Protein AF-A0A843HUG1-F1 (afdb_monomer_lite)

Secondary structure (DSSP, 8-state):
--HHHHHHHHHHHHHHHHHHHHHIIIIIHHHHHHHHHHHHHHHHHHHHHHHHHHHHHHHHHHHHHH-TT--HHHHHHHHHHTS-S-HHHHHHHHHHHHHHHHHHHHHHHT--HHHH------SSS----------------------------PPP------HHHHHHHHHHHHHHHHHHTT-

Foldseek 3Di:
DDPVVVVVVVVVVVVVVVVVVCCCVVPVVVVVVVVVVVVLVVQLVVQCVVCVVVCVLCVVVVCVVVNPPDDPSSVLSVVPVVDPDDSVVSSVVVSVVSLVVVVVVCVVVVNPSCVVCVPPPPDPDDDDDDDDDDDDDDDDDDDDDDDDDDDDDDDDDDDDDPPVRVVVVVVVVVVVVVVVVPD

Sequence (183 aa):
MDEELLNEIKSLRAELDELKDLVHKGIIEPIEKDYNDRKYKEATDIWTERYKDKLAPYVDKLKATEGDDFDLMKASYDAWNETDADSDEWVDALIKSIEESLEPLAKAFGVPTEELNATVEIENGEVTDVQADTEPEEGGEEVAEEEATEEEPAPEGEEELSEEEAFQRDLDEAYNKMKEKRY

Radius of gyration: 28.33 Å; chains: 1; bounding box: 63×45×81 Å

pLDDT: mean 72.54, std 25.14, range [25.78, 97.44]

Structure (mmCIF, N/CA/C/O backbone):
data_AF-A0A843HUG1-F1
#
_entry.id   AF-A0A843HUG1-F1
#
loop_
_atom_site.group_PDB
_atom_site.id
_atom_site.type_symbol
_atom_site.label_atom_id
_atom_site.label_alt_id
_atom_site.label_comp_id
_atom_site.label_asym_id
_atom_site.label_entity_id
_atom_site.label_seq_id
_atom_site.pdbx_PDB_ins_code
_atom_site.Cartn_x
_atom_site.Cartn_y
_atom_site.Cartn_z
_atom_site.occupancy
_atom_site.B_iso_or_equiv
_atom_site.auth_seq_id
_atom_site.auth_comp_id
_atom_site.auth_asym_id
_atom_site.auth_atom_id
_atom_site.pdbx_PDB_model_num
ATOM 1 N N . MET A 1 1 ? 28.263 16.720 -47.674 1.00 61.28 1 MET A N 1
ATOM 2 C CA . MET A 1 1 ? 27.637 15.565 -47.007 1.00 61.28 1 MET A CA 1
ATOM 3 C C . MET A 1 1 ? 26.516 15.150 -47.926 1.00 61.28 1 MET A C 1
ATOM 5 O O . MET A 1 1 ? 25.698 16.006 -48.243 1.00 61.28 1 MET A O 1
ATOM 9 N N . ASP A 1 2 ? 26.577 13.931 -48.447 1.00 88.25 2 ASP A N 1
ATOM 10 C CA . ASP A 1 2 ? 25.651 13.478 -49.482 1.00 88.25 2 ASP A CA 1
ATOM 11 C C . ASP A 1 2 ? 24.258 13.259 -48.885 1.00 88.25 2 ASP A C 1
ATOM 13 O O . ASP A 1 2 ? 24.115 12.788 -47.756 1.00 88.25 2 ASP A O 1
ATOM 17 N N . GLU A 1 3 ? 23.228 13.658 -49.628 1.00 89.88 3 GLU A N 1
ATOM 18 C CA . GLU A 1 3 ? 21.824 13.636 -49.195 1.00 89.88 3 GLU A CA 1
ATOM 19 C C . GLU A 1 3 ? 21.331 12.208 -48.898 1.00 89.88 3 GLU A C 1
ATOM 21 O O . GLU A 1 3 ? 20.531 11.990 -47.990 1.00 89.88 3 GLU A O 1
ATOM 26 N N . GLU A 1 4 ? 21.892 11.222 -49.599 1.00 90.94 4 GLU A N 1
ATOM 27 C CA . GLU A 1 4 ? 21.685 9.790 -49.366 1.00 90.94 4 GLU A CA 1
ATOM 28 C C . GLU A 1 4 ? 22.135 9.367 -47.959 1.00 90.94 4 GLU A C 1
ATOM 30 O O . GLU A 1 4 ? 21.382 8.731 -47.224 1.00 90.94 4 GLU A O 1
ATOM 35 N N . LEU A 1 5 ? 23.311 9.834 -47.534 1.00 90.56 5 LEU A N 1
ATOM 36 C CA . LEU A 1 5 ? 23.893 9.520 -46.230 1.00 90.56 5 LEU A CA 1
ATOM 37 C C . LEU A 1 5 ? 23.100 10.186 -45.089 1.00 90.56 5 LEU A C 1
ATOM 39 O O . LEU A 1 5 ? 22.934 9.612 -44.015 1.00 90.56 5 LEU A O 1
ATOM 43 N N . LEU A 1 6 ? 22.546 11.381 -45.329 1.00 91.94 6 LEU A N 1
ATOM 44 C CA . LEU A 1 6 ? 21.649 12.046 -44.378 1.00 91.94 6 LEU A CA 1
ATOM 45 C C . LEU A 1 6 ? 20.336 11.266 -44.189 1.00 91.94 6 LEU A C 1
ATOM 47 O O . LEU A 1 6 ? 19.827 11.178 -43.070 1.00 91.94 6 LEU A O 1
ATOM 51 N N . ASN A 1 7 ? 19.778 10.716 -45.268 1.00 93.88 7 ASN A N 1
ATOM 52 C CA . ASN A 1 7 ? 18.543 9.935 -45.214 1.00 93.88 7 ASN A CA 1
ATOM 53 C C . ASN A 1 7 ? 18.756 8.580 -44.532 1.00 93.88 7 ASN A C 1
ATOM 55 O O . ASN A 1 7 ? 17.924 8.179 -43.720 1.00 93.88 7 ASN A O 1
ATOM 59 N N . GLU A 1 8 ? 19.890 7.924 -44.778 1.00 93.38 8 GLU A N 1
ATOM 60 C CA . GLU A 1 8 ? 20.258 6.680 -44.097 1.00 93.38 8 GLU A CA 1
ATOM 61 C C . GLU A 1 8 ? 20.410 6.889 -42.582 1.00 93.38 8 GLU A C 1
ATOM 63 O O . GLU A 1 8 ? 19.827 6.146 -41.795 1.00 93.38 8 GLU A O 1
ATOM 68 N N . ILE A 1 9 ? 21.079 7.969 -42.150 1.00 93.38 9 ILE A N 1
ATOM 69 C CA . ILE A 1 9 ? 21.187 8.321 -40.721 1.00 93.38 9 ILE A CA 1
ATOM 70 C C . ILE A 1 9 ? 19.806 8.528 -40.084 1.00 93.38 9 ILE A C 1
ATOM 72 O O . ILE A 1 9 ? 19.598 8.134 -38.937 1.00 93.38 9 ILE A O 1
ATOM 76 N N . LYS A 1 10 ? 18.859 9.154 -40.793 1.00 94.62 10 LYS A N 1
ATOM 77 C CA . LYS A 1 10 ? 17.495 9.355 -40.278 1.00 94.62 10 LYS A CA 1
ATOM 78 C C . LYS A 1 10 ? 16.733 8.037 -40.152 1.00 94.62 10 LYS A C 1
ATOM 80 O O . LYS A 1 10 ? 16.096 7.832 -39.125 1.00 94.62 10 LYS A O 1
ATOM 85 N N . SER A 1 11 ? 16.829 7.157 -41.151 1.00 94.94 11 SER A N 1
ATOM 86 C CA . SER A 1 11 ? 16.199 5.828 -41.112 1.00 94.94 11 SER A CA 1
ATOM 87 C C . SER A 1 11 ? 16.734 5.002 -39.947 1.00 94.94 11 SER A C 1
ATOM 89 O O . SER A 1 11 ? 15.960 4.508 -39.138 1.00 94.94 11 SER A O 1
ATOM 91 N N . LEU A 1 12 ? 18.060 4.945 -39.794 1.00 94.19 12 LEU A N 1
ATOM 92 C CA . LEU A 1 12 ? 18.706 4.208 -38.707 1.00 94.19 12 LEU A CA 1
ATOM 93 C C . LEU A 1 12 ? 18.322 4.736 -37.320 1.00 94.19 12 LEU A C 1
ATOM 95 O O . LEU A 1 12 ? 18.221 3.959 -36.377 1.00 94.19 12 LEU A O 1
ATOM 99 N N . ARG A 1 13 ? 18.108 6.049 -37.176 1.00 94.12 13 ARG A N 1
ATOM 100 C CA . ARG A 1 13 ? 17.607 6.627 -35.921 1.00 94.12 13 ARG A CA 1
ATOM 101 C C . ARG A 1 13 ? 16.167 6.211 -35.641 1.00 94.12 13 ARG A C 1
ATOM 103 O O . ARG A 1 13 ? 15.891 5.794 -34.526 1.00 94.12 13 ARG A O 1
ATOM 110 N N . ALA A 1 14 ? 15.293 6.263 -36.644 1.00 95.56 14 ALA A N 1
ATOM 111 C CA . ALA A 1 14 ? 13.908 5.822 -36.492 1.00 95.56 14 ALA A CA 1
ATOM 112 C C . ALA A 1 14 ? 13.825 4.333 -36.116 1.00 95.56 14 ALA A C 1
ATOM 114 O O . ALA A 1 14 ? 13.136 3.981 -35.167 1.00 95.56 14 ALA A O 1
ATOM 115 N N . GLU A 1 15 ? 14.597 3.475 -36.788 1.00 94.69 15 GLU A N 1
ATOM 116 C CA . GLU A 1 15 ? 14.680 2.044 -36.462 1.00 94.69 15 GLU A CA 1
ATOM 117 C C . GLU A 1 15 ? 15.230 1.799 -35.050 1.00 94.69 15 GLU A C 1
ATOM 119 O O . GLU A 1 15 ? 14.769 0.902 -34.344 1.00 94.69 15 GLU A O 1
ATOM 124 N N . LEU A 1 16 ? 16.213 2.595 -34.614 1.00 95.50 16 LEU A N 1
ATOM 125 C CA . LEU A 1 16 ? 16.746 2.513 -33.257 1.00 95.50 16 LEU A CA 1
ATOM 126 C C . LEU A 1 16 ? 15.692 2.893 -32.212 1.00 95.50 16 LEU A C 1
ATOM 128 O O . LEU A 1 16 ? 15.610 2.232 -31.178 1.00 95.50 16 LEU A O 1
ATOM 132 N N . ASP A 1 17 ? 14.906 3.937 -32.461 1.00 94.44 17 ASP A N 1
ATOM 133 C CA . ASP A 1 17 ? 13.863 4.376 -31.535 1.00 94.44 17 ASP A CA 1
ATOM 134 C C . ASP A 1 17 ? 12.697 3.377 -31.495 1.00 94.44 17 ASP A C 1
ATOM 136 O O . ASP A 1 17 ? 12.257 3.008 -30.410 1.00 94.44 17 ASP A O 1
ATOM 140 N N . GLU A 1 18 ? 12.294 2.810 -32.637 1.00 95.94 18 GLU A N 1
ATOM 141 C CA . GLU A 1 18 ? 11.333 1.697 -32.681 1.00 95.94 18 GLU A CA 1
ATOM 142 C C . GLU A 1 18 ? 11.830 0.471 -31.904 1.00 95.94 18 GLU A C 1
ATOM 144 O O . GLU A 1 18 ? 11.067 -0.168 -31.174 1.00 95.94 18 GLU A O 1
ATOM 149 N N . LEU A 1 19 ? 13.118 0.137 -32.028 1.00 94.75 19 LEU A N 1
ATOM 150 C CA . LEU A 1 19 ? 13.710 -0.970 -31.286 1.00 94.75 19 LEU A CA 1
ATOM 151 C C . LEU A 1 19 ? 13.725 -0.698 -29.776 1.00 94.75 19 LEU A C 1
ATOM 153 O O . LEU A 1 19 ? 13.428 -1.610 -29.003 1.00 94.75 19 LEU A O 1
ATOM 157 N N . LYS A 1 20 ? 14.053 0.527 -29.344 1.00 94.12 20 LYS A N 1
ATOM 158 C CA . LYS A 1 20 ? 13.985 0.916 -27.925 1.00 94.12 20 LYS A CA 1
ATOM 159 C C . LYS A 1 20 ? 12.566 0.777 -27.392 1.00 94.12 20 LYS A C 1
ATOM 161 O O . LYS A 1 20 ? 12.384 0.160 -26.347 1.00 94.12 20 LYS A O 1
ATOM 166 N N . ASP A 1 21 ? 11.581 1.271 -28.134 1.00 96.31 21 ASP A N 1
ATOM 167 C CA . ASP A 1 21 ? 10.165 1.171 -27.787 1.00 96.31 21 ASP A CA 1
ATOM 168 C C . ASP A 1 21 ? 9.719 -0.284 -27.625 1.00 96.31 21 ASP A C 1
ATOM 170 O O . ASP A 1 21 ? 9.031 -0.636 -26.665 1.00 96.31 21 ASP A O 1
ATOM 174 N N . LEU A 1 22 ? 10.137 -1.151 -28.550 1.00 96.12 22 LEU A N 1
ATOM 175 C CA . LEU A 1 22 ? 9.795 -2.568 -28.518 1.00 96.12 22 LEU A CA 1
ATOM 176 C C . LEU A 1 22 ? 10.472 -3.299 -27.354 1.00 96.12 22 LEU A C 1
ATOM 178 O O . LEU A 1 22 ? 9.864 -4.179 -26.747 1.00 96.12 22 LEU A O 1
ATOM 182 N N . VAL A 1 23 ? 11.710 -2.934 -27.014 1.00 94.75 23 VAL A N 1
ATOM 183 C CA . VAL A 1 23 ? 12.394 -3.464 -25.828 1.00 94.75 23 VAL A CA 1
ATOM 184 C C . VAL A 1 23 ? 11.720 -2.968 -24.550 1.00 94.75 23 VAL A C 1
ATOM 186 O O . VAL A 1 23 ? 11.501 -3.770 -23.642 1.00 94.75 23 VAL A O 1
ATOM 189 N N . HIS A 1 24 ? 11.342 -1.691 -24.484 1.00 93.81 24 HIS A N 1
ATOM 190 C CA . HIS A 1 24 ? 10.688 -1.125 -23.311 1.00 93.81 24 HIS A CA 1
ATOM 191 C C . HIS A 1 24 ? 9.335 -1.796 -23.057 1.00 93.81 24 HIS A C 1
ATOM 193 O O . HIS A 1 24 ? 9.159 -2.473 -22.049 1.00 93.81 24 HIS A O 1
ATOM 199 N N . LYS A 1 25 ? 8.428 -1.740 -24.035 1.00 95.44 25 LYS A N 1
ATOM 200 C CA . LYS A 1 25 ? 7.069 -2.295 -23.927 1.00 95.44 25 LYS A CA 1
ATOM 201 C C . LYS A 1 25 ? 7.043 -3.819 -23.880 1.00 95.44 25 LYS A C 1
ATOM 203 O O . LYS A 1 25 ? 6.198 -4.424 -23.227 1.00 95.44 25 LYS A O 1
ATOM 208 N N . GLY A 1 26 ? 7.942 -4.466 -24.620 1.00 92.38 26 GLY A N 1
ATOM 209 C CA . GLY A 1 26 ? 7.942 -5.918 -24.773 1.00 92.38 26 GLY A CA 1
ATOM 210 C C . GLY A 1 26 ? 8.679 -6.664 -23.667 1.00 92.38 26 GLY A C 1
ATOM 211 O O . GLY A 1 26 ? 8.374 -7.832 -23.425 1.00 92.38 26 GLY A O 1
ATOM 212 N N . ILE A 1 27 ? 9.663 -6.030 -23.025 1.00 92.69 27 ILE A N 1
ATOM 213 C CA . ILE A 1 27 ? 10.561 -6.704 -22.080 1.00 92.69 27 ILE A CA 1
ATOM 214 C C . ILE A 1 27 ? 10.625 -5.961 -20.749 1.00 92.69 27 ILE A C 1
ATOM 216 O O . ILE A 1 27 ? 10.440 -6.596 -19.716 1.00 92.69 27 ILE A O 1
ATOM 220 N N . ILE A 1 28 ? 10.885 -4.653 -20.755 1.00 92.00 28 ILE A N 1
ATOM 221 C CA . ILE A 1 28 ? 11.132 -3.895 -19.519 1.00 92.00 28 ILE A CA 1
ATOM 222 C C . ILE A 1 28 ? 9.834 -3.706 -18.726 1.00 92.00 28 ILE A C 1
ATOM 224 O O . ILE A 1 28 ? 9.754 -4.186 -17.598 1.00 92.00 28 ILE A O 1
ATOM 228 N N . GLU A 1 29 ? 8.797 -3.124 -19.331 1.00 95.19 29 GLU A N 1
ATOM 229 C CA . GLU A 1 29 ? 7.511 -2.840 -18.675 1.00 95.19 29 GLU A CA 1
ATOM 230 C C . GLU A 1 29 ? 6.878 -4.084 -18.020 1.00 95.19 29 GLU A C 1
ATOM 232 O O . GLU A 1 29 ? 6.485 -4.003 -16.854 1.00 95.19 29 GLU A O 1
ATOM 237 N N . PRO A 1 30 ? 6.799 -5.265 -18.677 1.00 96.00 30 PRO A N 1
ATOM 238 C CA . PRO A 1 30 ? 6.261 -6.459 -18.029 1.00 96.00 30 PRO A CA 1
ATOM 239 C C . PRO A 1 30 ? 7.086 -6.912 -16.820 1.00 96.00 30 PRO A C 1
ATOM 241 O O . PRO A 1 30 ? 6.518 -7.348 -15.823 1.00 96.00 30 PRO A O 1
ATOM 244 N N . ILE A 1 31 ? 8.418 -6.811 -16.892 1.00 94.19 31 ILE A N 1
ATOM 245 C CA . ILE A 1 31 ? 9.307 -7.202 -15.790 1.00 94.19 31 ILE A CA 1
ATOM 246 C C . ILE A 1 31 ? 9.159 -6.238 -14.614 1.00 94.19 31 ILE A C 1
ATOM 248 O O . ILE A 1 31 ? 9.112 -6.685 -13.467 1.00 94.19 31 ILE A O 1
ATOM 252 N N . GLU A 1 32 ? 9.090 -4.936 -14.885 1.00 94.06 32 GLU A N 1
ATOM 253 C CA . GLU A 1 32 ? 8.890 -3.908 -13.865 1.00 94.06 32 GLU A CA 1
ATOM 254 C C . GLU A 1 32 ? 7.543 -4.069 -13.178 1.00 94.06 32 GLU A C 1
ATOM 256 O O . GLU A 1 32 ? 7.484 -4.070 -11.949 1.00 94.06 32 GLU A O 1
ATOM 261 N N . LYS A 1 33 ? 6.480 -4.306 -13.951 1.00 95.25 33 LYS A N 1
ATOM 262 C CA . LYS A 1 33 ? 5.157 -4.598 -13.407 1.00 95.25 33 LYS A CA 1
ATOM 263 C C . LYS A 1 33 ? 5.181 -5.831 -12.503 1.00 95.25 33 LYS A C 1
ATOM 265 O O . LYS A 1 33 ? 4.809 -5.733 -11.340 1.00 95.25 33 LYS A O 1
ATOM 270 N N . ASP A 1 34 ? 5.694 -6.964 -12.985 1.00 94.94 34 ASP A N 1
ATOM 271 C CA . ASP A 1 34 ? 5.782 -8.200 -12.193 1.00 94.94 34 ASP A CA 1
ATOM 272 C C . ASP A 1 34 ? 6.662 -8.040 -10.941 1.00 94.94 34 ASP A C 1
ATOM 274 O O . ASP A 1 34 ? 6.469 -8.716 -9.925 1.00 94.94 34 ASP A O 1
ATOM 278 N N . TYR A 1 35 ? 7.701 -7.207 -11.009 1.00 93.12 35 TYR A N 1
ATOM 279 C CA . TYR A 1 35 ? 8.542 -6.895 -9.859 1.00 93.12 35 TYR A CA 1
ATOM 280 C C . TYR A 1 35 ? 7.787 -6.048 -8.830 1.00 93.12 35 TYR A C 1
ATOM 282 O O . TYR A 1 35 ? 7.764 -6.414 -7.653 1.00 93.12 35 TYR A O 1
ATOM 290 N N . ASN A 1 36 ? 7.146 -4.967 -9.271 1.00 94.31 36 ASN A N 1
ATOM 291 C CA . ASN A 1 36 ? 6.396 -4.058 -8.410 1.00 94.31 36 ASN A CA 1
ATOM 292 C C . ASN A 1 36 ? 5.194 -4.757 -7.771 1.00 94.31 36 ASN A C 1
ATOM 294 O O . ASN A 1 36 ? 5.027 -4.653 -6.560 1.00 94.31 36 ASN A O 1
ATOM 298 N N . ASP A 1 37 ? 4.443 -5.556 -8.532 1.00 94.81 37 ASP A N 1
ATOM 299 C CA . ASP A 1 37 ? 3.303 -6.329 -8.028 1.00 94.81 37 ASP A CA 1
ATOM 300 C C . ASP A 1 37 ? 3.737 -7.305 -6.921 1.00 94.81 37 ASP A C 1
ATOM 302 O O . ASP A 1 37 ? 3.082 -7.423 -5.883 1.00 94.81 37 ASP A O 1
ATOM 306 N N . ARG A 1 38 ? 4.877 -7.989 -7.099 1.00 94.06 38 ARG A N 1
ATOM 307 C CA . ARG A 1 38 ? 5.422 -8.896 -6.074 1.00 94.06 38 ARG A CA 1
ATOM 308 C C . ARG A 1 38 ? 5.912 -8.155 -4.841 1.00 94.06 38 ARG A C 1
ATOM 310 O O . ARG A 1 38 ? 5.634 -8.604 -3.736 1.00 94.06 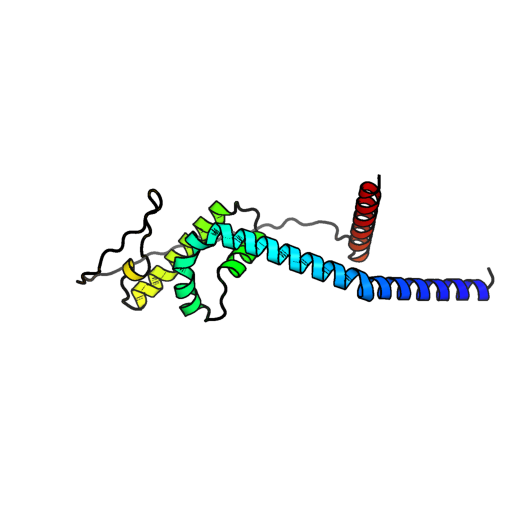38 ARG A O 1
ATOM 317 N N . LYS A 1 39 ? 6.632 -7.047 -5.028 1.00 94.94 39 LYS A N 1
ATOM 318 C CA . LYS A 1 39 ? 7.147 -6.230 -3.925 1.00 94.94 39 LYS A CA 1
ATOM 319 C C . LYS A 1 39 ? 6.002 -5.646 -3.101 1.00 94.94 39 LYS A C 1
ATOM 321 O O . LYS A 1 39 ? 6.048 -5.706 -1.878 1.00 94.94 39 LYS A O 1
ATOM 326 N N . TYR A 1 40 ? 4.986 -5.112 -3.775 1.00 93.94 40 TYR A N 1
ATOM 327 C CA . TYR A 1 40 ? 3.783 -4.594 -3.140 1.00 93.94 40 TYR A CA 1
ATOM 328 C C . TYR A 1 40 ? 3.085 -5.692 -2.340 1.00 93.94 40 TYR A C 1
ATOM 330 O O . TYR A 1 40 ? 2.843 -5.518 -1.152 1.00 93.94 40 TYR A O 1
ATOM 338 N N . LYS A 1 41 ? 2.865 -6.862 -2.955 1.00 95.81 41 LYS A N 1
ATOM 339 C CA . LYS A 1 41 ? 2.252 -8.000 -2.269 1.00 95.81 41 LYS A CA 1
ATOM 340 C C . LYS A 1 41 ? 3.034 -8.425 -1.022 1.00 95.81 41 LYS A C 1
ATOM 342 O O . LYS A 1 41 ? 2.444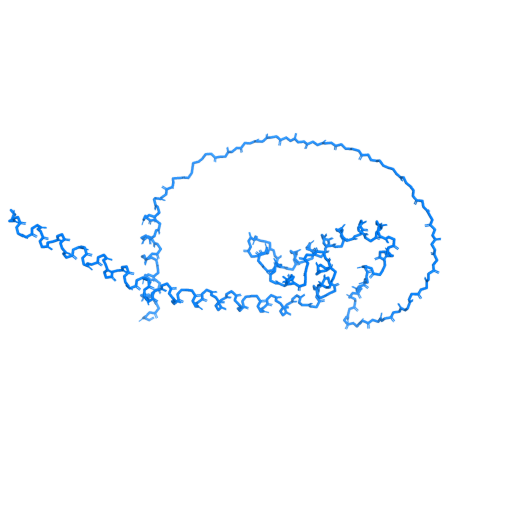 -8.628 0.032 1.00 95.81 41 LYS A O 1
ATOM 347 N N . GLU A 1 42 ? 4.352 -8.560 -1.132 1.00 96.12 42 GLU A N 1
ATOM 348 C CA . GLU A 1 42 ? 5.208 -8.927 -0.000 1.00 96.12 42 GLU A CA 1
ATOM 349 C C . GLU A 1 42 ? 5.116 -7.892 1.129 1.00 96.12 42 GLU A C 1
ATOM 351 O O . GLU A 1 42 ? 4.995 -8.261 2.295 1.00 96.12 42 GLU A O 1
ATOM 356 N N . ALA A 1 43 ? 5.101 -6.601 0.792 1.00 95.38 43 ALA A N 1
ATOM 357 C CA . ALA A 1 43 ? 4.949 -5.538 1.775 1.00 95.38 43 ALA A CA 1
ATOM 358 C C . ALA A 1 43 ? 3.569 -5.562 2.456 1.00 95.38 43 ALA A C 1
ATOM 360 O O . ALA A 1 43 ? 3.503 -5.477 3.683 1.00 95.38 43 ALA A O 1
ATOM 361 N N . THR A 1 44 ? 2.485 -5.764 1.698 1.00 96.38 44 THR A N 1
ATOM 362 C CA . THR A 1 44 ? 1.135 -5.917 2.264 1.00 96.38 44 THR A CA 1
ATOM 363 C C . THR A 1 44 ? 1.000 -7.174 3.121 1.00 96.38 44 THR A C 1
ATOM 365 O O . THR A 1 44 ? 0.316 -7.141 4.143 1.00 96.38 44 THR A O 1
ATOM 368 N N . ASP A 1 45 ? 1.662 -8.276 2.751 1.00 96.94 45 ASP A N 1
ATOM 369 C CA . ASP A 1 45 ? 1.650 -9.521 3.526 1.00 96.94 45 ASP A CA 1
ATOM 370 C C . ASP A 1 45 ? 2.366 -9.306 4.875 1.00 96.94 45 ASP A C 1
ATOM 372 O O . ASP A 1 45 ? 1.821 -9.651 5.923 1.00 96.94 45 ASP A O 1
ATOM 376 N N . ILE A 1 46 ? 3.534 -8.648 4.873 1.00 96.94 46 ILE A N 1
ATOM 377 C CA . ILE A 1 46 ? 4.273 -8.284 6.097 1.00 96.94 46 ILE A CA 1
ATOM 378 C C . ILE A 1 46 ? 3.443 -7.348 6.985 1.00 96.94 46 ILE A C 1
ATOM 380 O O . ILE A 1 46 ? 3.364 -7.551 8.199 1.00 96.94 46 ILE A O 1
ATOM 384 N N . TRP A 1 47 ? 2.817 -6.330 6.389 1.00 96.94 47 TRP A N 1
ATOM 385 C CA . TRP A 1 47 ? 1.932 -5.403 7.095 1.00 96.94 47 TRP A CA 1
ATOM 386 C C . TRP A 1 47 ? 0.777 -6.141 7.773 1.00 96.94 47 TRP A C 1
ATOM 388 O O . TRP A 1 47 ? 0.546 -5.995 8.975 1.00 96.94 47 TRP A O 1
ATOM 398 N N . THR A 1 48 ? 0.104 -7.001 7.009 1.00 96.56 48 THR A N 1
ATOM 399 C CA . THR A 1 48 ? -1.010 -7.815 7.491 1.00 96.56 48 THR A CA 1
ATOM 400 C C . THR A 1 48 ? -0.565 -8.718 8.632 1.00 96.56 48 THR A C 1
ATOM 402 O O . THR A 1 48 ? -1.220 -8.760 9.667 1.00 96.56 48 THR A O 1
ATOM 405 N N . GLU A 1 49 ? 0.560 -9.422 8.507 1.00 97.44 49 GLU A N 1
ATOM 406 C CA . GLU A 1 49 ? 1.051 -10.291 9.579 1.00 97.44 49 GLU A CA 1
ATOM 407 C C . GLU A 1 49 ? 1.349 -9.532 10.873 1.00 97.44 49 GLU A C 1
ATOM 409 O O . GLU A 1 49 ? 1.082 -10.062 11.954 1.00 97.44 49 GLU A O 1
ATOM 414 N N . ARG A 1 50 ? 1.861 -8.301 10.767 1.00 97.19 50 ARG A N 1
ATOM 415 C CA . ARG A 1 50 ? 2.193 -7.460 11.921 1.00 97.19 50 ARG A CA 1
ATOM 416 C C . ARG A 1 50 ? 0.955 -6.918 12.633 1.00 97.19 50 ARG A C 1
ATOM 418 O O . ARG A 1 50 ? 0.946 -6.876 13.861 1.00 97.19 50 ARG A O 1
ATOM 425 N N . TYR A 1 51 ? -0.069 -6.508 11.885 1.00 95.94 51 TYR A N 1
ATOM 426 C CA . TYR A 1 51 ? -1.204 -5.753 12.431 1.00 95.94 51 TYR A CA 1
ATOM 427 C C . TYR A 1 51 ? -2.545 -6.484 12.407 1.00 95.94 51 TYR A C 1
ATOM 429 O O . TYR A 1 51 ? -3.527 -5.943 12.916 1.00 95.94 51 TYR A O 1
ATOM 437 N N . LYS A 1 52 ? -2.598 -7.722 11.898 1.00 94.62 52 LYS A N 1
ATOM 438 C CA . LYS A 1 52 ? -3.834 -8.515 11.822 1.00 94.62 52 LYS A CA 1
ATOM 439 C C . LYS A 1 52 ? -4.611 -8.557 13.131 1.00 94.62 52 LYS A C 1
ATOM 441 O O . LYS A 1 52 ? -5.815 -8.353 13.108 1.00 94.62 52 LYS A O 1
ATOM 446 N N . ASP A 1 53 ? -3.933 -8.763 14.256 1.00 94.81 53 ASP A N 1
ATOM 447 C CA . ASP A 1 53 ? -4.598 -8.948 15.546 1.00 94.81 53 ASP A CA 1
ATOM 448 C C . ASP A 1 53 ? -5.112 -7.612 16.106 1.00 94.81 53 ASP A C 1
ATOM 450 O O . ASP A 1 53 ? -6.168 -7.576 16.730 1.00 94.81 53 ASP A O 1
ATOM 454 N N . LYS A 1 54 ? -4.411 -6.502 15.823 1.00 93.94 54 LYS A N 1
ATOM 455 C CA . LYS A 1 54 ? -4.838 -5.150 16.213 1.00 93.94 54 LYS A CA 1
ATOM 456 C C . LYS A 1 54 ? -6.028 -4.660 15.387 1.00 93.94 54 LYS A C 1
ATOM 458 O O . LYS A 1 54 ? -6.924 -4.027 15.929 1.00 93.94 54 LYS A O 1
ATOM 463 N N . LEU A 1 55 ? -6.033 -4.928 14.081 1.00 93.69 55 LEU A N 1
ATOM 464 C CA . LEU A 1 55 ? -7.035 -4.388 13.157 1.00 93.69 55 LEU A CA 1
ATOM 465 C C . LEU A 1 55 ? -8.240 -5.320 12.941 1.00 93.69 55 LEU A C 1
ATOM 467 O O . LEU A 1 55 ? -9.307 -4.843 12.556 1.00 93.69 55 LEU A O 1
ATOM 471 N N . ALA A 1 56 ? -8.119 -6.624 13.224 1.00 93.38 56 ALA A N 1
ATOM 472 C CA . ALA A 1 56 ? -9.211 -7.598 13.091 1.00 93.38 56 ALA A CA 1
ATOM 473 C C . ALA A 1 56 ? -10.542 -7.169 13.745 1.00 93.38 56 ALA A C 1
ATOM 475 O O . ALA A 1 56 ? -11.573 -7.328 13.087 1.00 93.38 56 ALA A O 1
ATOM 476 N N . PRO A 1 57 ? -10.572 -6.582 14.962 1.00 92.25 57 PRO A N 1
ATOM 477 C CA . PRO A 1 57 ? -11.824 -6.183 15.616 1.00 92.25 57 PRO A CA 1
ATOM 478 C C . PRO A 1 57 ? -12.628 -5.104 14.873 1.00 92.25 57 PRO A C 1
ATOM 480 O O . PRO A 1 57 ? -13.804 -4.888 15.179 1.00 92.25 57 PRO A O 1
ATOM 483 N N . TYR A 1 58 ? -12.007 -4.405 13.921 1.00 90.75 58 TYR A N 1
ATOM 484 C CA . TYR A 1 58 ? -12.622 -3.307 13.175 1.00 90.75 58 TYR A CA 1
ATOM 485 C C . TYR A 1 58 ? -13.034 -3.707 11.754 1.00 90.75 58 TYR A C 1
ATOM 487 O O . TYR A 1 58 ? -13.800 -2.981 11.125 1.00 90.75 58 TYR A O 1
ATOM 495 N N . VAL A 1 59 ? -12.585 -4.864 11.251 1.00 90.62 59 VAL A N 1
ATOM 496 C CA . VAL A 1 59 ? -12.846 -5.308 9.870 1.00 90.62 59 VAL A CA 1
ATOM 497 C C . VAL A 1 59 ? -14.343 -5.402 9.589 1.00 90.62 59 VAL A C 1
ATOM 499 O O . VAL A 1 59 ? -14.821 -4.793 8.636 1.00 90.62 59 VAL A O 1
ATOM 502 N N . ASP A 1 60 ? -15.096 -6.114 10.428 1.00 87.31 60 ASP A N 1
ATOM 503 C CA . ASP A 1 60 ? -16.534 -6.309 10.206 1.00 87.31 60 ASP A CA 1
ATOM 504 C C . ASP A 1 60 ? -17.320 -4.998 10.349 1.00 87.31 60 ASP A C 1
ATOM 506 O O . ASP A 1 60 ? -18.269 -4.751 9.603 1.00 87.31 60 ASP A O 1
ATOM 510 N N . LYS A 1 61 ? -16.892 -4.122 11.266 1.00 83.88 61 LYS A N 1
ATOM 511 C CA . LYS A 1 61 ? -17.519 -2.810 11.493 1.00 83.88 61 LYS A CA 1
ATOM 512 C C . LYS A 1 61 ? -17.340 -1.902 10.282 1.00 83.88 61 LYS A C 1
ATOM 514 O O . LYS A 1 61 ? -18.304 -1.295 9.830 1.00 83.88 61 LYS A O 1
ATOM 519 N N . LEU A 1 62 ? -16.131 -1.858 9.727 1.00 87.12 62 LEU A N 1
ATOM 520 C CA . LEU A 1 62 ? -15.840 -1.050 8.546 1.00 87.12 62 LEU A CA 1
ATOM 521 C C . LEU A 1 62 ? -16.453 -1.641 7.278 1.00 87.12 62 LEU A C 1
ATOM 523 O O . LEU A 1 62 ? -16.920 -0.893 6.431 1.00 87.12 62 LEU A O 1
ATOM 527 N N . LYS A 1 63 ? -16.560 -2.967 7.151 1.00 88.81 63 LYS A N 1
ATOM 528 C CA . LYS A 1 63 ? -17.314 -3.575 6.041 1.00 88.81 63 LYS A CA 1
ATOM 529 C C . LYS A 1 63 ? -18.794 -3.210 6.061 1.00 88.81 63 LYS A C 1
ATOM 531 O O . LYS A 1 63 ? -19.395 -3.057 5.000 1.00 88.81 63 LYS A O 1
ATOM 536 N N . ALA A 1 64 ? -19.382 -3.024 7.243 1.00 84.25 64 ALA A N 1
ATOM 537 C CA . ALA A 1 64 ? -20.769 -2.585 7.352 1.00 84.25 64 ALA A CA 1
ATOM 538 C C . ALA A 1 64 ? -20.995 -1.164 6.798 1.00 84.25 64 ALA A C 1
ATOM 540 O O . ALA A 1 64 ? -22.109 -0.860 6.368 1.00 84.25 64 ALA A O 1
ATOM 541 N N . THR A 1 65 ? -19.966 -0.308 6.788 1.00 82.94 65 THR A N 1
ATOM 542 C CA . THR A 1 65 ? -20.044 1.073 6.281 1.00 82.94 65 THR A CA 1
ATOM 543 C C . THR A 1 65 ? -19.492 1.223 4.861 1.00 82.94 65 THR A C 1
ATOM 545 O O . THR A 1 65 ? -20.124 1.877 4.035 1.00 82.94 65 THR A O 1
ATOM 548 N N . GLU A 1 66 ? -18.358 0.590 4.561 1.00 84.62 66 GLU A N 1
ATOM 549 C CA . GLU A 1 66 ? -17.608 0.711 3.299 1.00 84.62 66 GLU A CA 1
ATOM 550 C C . GLU A 1 66 ? -17.968 -0.373 2.263 1.00 84.62 66 GLU A C 1
ATOM 552 O O . GLU A 1 66 ? -17.686 -0.228 1.072 1.00 84.62 66 GLU A O 1
ATOM 557 N N . GLY A 1 67 ? -18.622 -1.457 2.692 1.00 87.81 67 GLY A N 1
ATOM 558 C CA . GLY A 1 67 ? -19.047 -2.581 1.853 1.00 87.81 67 GLY A CA 1
ATOM 559 C C . GLY A 1 67 ? -18.212 -3.856 2.026 1.00 87.81 67 GLY A C 1
ATOM 560 O O . GLY A 1 67 ? -17.087 -3.842 2.519 1.00 87.81 67 GLY A O 1
ATOM 561 N N . ASP A 1 68 ? -18.767 -4.988 1.579 1.00 89.12 68 ASP A N 1
ATOM 562 C CA . ASP A 1 68 ? -18.198 -6.332 1.799 1.00 89.12 68 ASP A CA 1
ATOM 563 C C . ASP A 1 68 ? -16.798 -6.537 1.185 1.00 89.12 68 ASP A C 1
ATOM 565 O O . ASP A 1 68 ? -15.993 -7.320 1.713 1.00 89.12 68 ASP A O 1
ATOM 569 N N . ASP A 1 69 ? -16.519 -5.826 0.088 1.00 93.19 69 ASP A N 1
ATOM 570 C CA . ASP A 1 69 ? -15.255 -5.860 -0.658 1.00 93.19 69 ASP A CA 1
ATOM 571 C C . ASP A 1 69 ? -14.156 -4.988 -0.021 1.00 93.19 69 ASP A C 1
ATOM 573 O O . ASP A 1 69 ? -13.020 -4.985 -0.500 1.00 93.19 69 ASP A O 1
ATOM 577 N N . PHE A 1 70 ? -14.466 -4.249 1.050 1.00 92.88 70 PHE A N 1
ATOM 578 C CA . PHE A 1 70 ? -13.490 -3.415 1.742 1.00 92.88 70 PHE A CA 1
ATOM 579 C C . PHE A 1 70 ? -12.409 -4.268 2.424 1.00 92.88 70 PHE A C 1
ATOM 581 O O . PHE A 1 70 ? -12.699 -5.170 3.216 1.00 92.88 70 PHE A O 1
ATOM 588 N N . ASP A 1 71 ? -11.146 -3.958 2.131 1.00 94.81 71 ASP A N 1
ATOM 589 C CA . ASP A 1 71 ? -9.975 -4.601 2.723 1.00 94.81 71 ASP A CA 1
ATOM 590 C C . ASP A 1 71 ? -9.220 -3.595 3.597 1.00 94.81 71 ASP A C 1
ATOM 592 O O . ASP A 1 71 ? -8.428 -2.788 3.106 1.00 94.81 71 ASP A O 1
ATOM 596 N N . LEU A 1 72 ? -9.465 -3.664 4.909 1.00 94.56 72 LEU A N 1
ATOM 597 C CA . LEU A 1 72 ? -8.824 -2.798 5.897 1.00 94.56 72 LEU A CA 1
ATOM 598 C C . LEU A 1 72 ? -7.296 -2.939 5.898 1.00 94.56 72 LEU A C 1
ATOM 600 O O . LEU A 1 72 ? -6.595 -1.948 6.089 1.00 94.56 72 LEU A O 1
ATOM 604 N N . MET A 1 73 ? -6.756 -4.143 5.694 1.00 95.31 73 MET A N 1
ATOM 605 C CA . MET A 1 73 ? -5.303 -4.354 5.745 1.00 95.31 73 MET A CA 1
ATOM 606 C C . MET A 1 73 ? -4.629 -3.680 4.562 1.00 95.31 73 MET A C 1
ATOM 608 O O . MET A 1 73 ? -3.633 -2.979 4.728 1.00 95.31 73 MET A O 1
ATOM 612 N N . LYS A 1 74 ? -5.212 -3.845 3.376 1.00 95.50 74 LYS A N 1
ATOM 613 C CA . LYS A 1 74 ? -4.716 -3.194 2.171 1.00 95.50 74 LYS A CA 1
ATOM 614 C C . LYS A 1 74 ? -4.878 -1.676 2.244 1.00 95.50 74 LYS A C 1
ATOM 616 O O . LYS A 1 74 ? -3.909 -0.959 2.033 1.00 95.50 74 LYS A O 1
ATOM 621 N N . ALA A 1 75 ? -6.070 -1.196 2.599 1.00 94.94 75 ALA A N 1
ATOM 622 C CA . ALA A 1 75 ? -6.348 0.235 2.695 1.00 94.94 75 ALA A CA 1
ATOM 623 C C . ALA A 1 75 ? -5.453 0.926 3.734 1.00 94.94 75 ALA A C 1
ATOM 625 O O . ALA A 1 75 ? -4.962 2.025 3.491 1.00 94.94 75 ALA A O 1
ATOM 626 N N . SER A 1 76 ? -5.203 0.270 4.873 1.00 95.62 76 SER A N 1
ATOM 627 C CA . SER A 1 76 ? -4.308 0.806 5.900 1.00 95.62 76 SER A CA 1
ATOM 628 C C . SER A 1 76 ? -2.851 0.842 5.451 1.00 95.62 76 SER A C 1
ATOM 630 O O . SER A 1 76 ? -2.185 1.850 5.661 1.00 95.62 76 SER A O 1
ATOM 632 N N . TYR A 1 77 ? -2.365 -0.213 4.791 1.00 96.94 77 TYR A N 1
ATOM 633 C CA . TYR A 1 77 ? -1.019 -0.217 4.225 1.00 96.94 77 TYR A CA 1
ATOM 634 C C . TYR A 1 77 ? -0.844 0.881 3.173 1.00 96.94 77 TYR A C 1
ATOM 636 O O . TYR A 1 77 ? 0.135 1.619 3.235 1.00 96.94 77 TYR A O 1
ATOM 644 N N . ASP A 1 78 ? -1.788 1.000 2.235 1.00 96.19 78 ASP A N 1
ATOM 645 C CA . ASP A 1 78 ? -1.739 1.996 1.162 1.00 96.19 78 ASP A CA 1
ATOM 646 C C . ASP A 1 78 ? -1.684 3.414 1.748 1.00 96.19 78 ASP A C 1
ATOM 648 O O . ASP A 1 78 ? -0.799 4.190 1.397 1.00 96.19 78 ASP A O 1
ATOM 652 N N . ALA A 1 79 ? -2.554 3.713 2.718 1.00 94.12 79 ALA A N 1
ATOM 653 C CA . ALA A 1 79 ? -2.588 5.012 3.379 1.00 94.12 79 ALA A CA 1
ATOM 654 C C . ALA A 1 79 ? -1.328 5.294 4.215 1.00 94.12 79 ALA A C 1
ATOM 656 O O . ALA A 1 79 ? -0.843 6.420 4.222 1.00 94.12 79 ALA A O 1
ATOM 657 N N . TRP A 1 80 ? -0.774 4.296 4.911 1.00 96.19 80 TRP A N 1
ATOM 658 C CA . TRP A 1 80 ? 0.471 4.463 5.666 1.00 96.19 80 TRP A CA 1
ATOM 659 C C . TRP A 1 80 ? 1.682 4.665 4.751 1.00 96.19 80 TRP A C 1
ATOM 661 O O . TRP A 1 80 ? 2.526 5.514 5.032 1.00 96.19 80 TRP A O 1
ATOM 671 N N . ASN A 1 81 ? 1.767 3.908 3.655 1.00 94.44 81 ASN A N 1
ATOM 672 C CA . ASN A 1 81 ? 2.909 3.905 2.740 1.00 94.44 81 ASN A CA 1
ATOM 673 C C . ASN A 1 81 ? 3.063 5.229 1.960 1.00 94.44 81 ASN A C 1
ATOM 675 O O . ASN A 1 81 ? 4.101 5.464 1.346 1.00 94.44 81 ASN A O 1
ATOM 679 N N . GLU A 1 82 ? 2.051 6.096 1.999 1.00 92.75 82 GLU A N 1
ATOM 680 C CA . GLU A 1 82 ? 2.088 7.475 1.494 1.00 92.75 82 GLU A CA 1
ATOM 681 C C . GLU A 1 82 ? 2.565 8.496 2.547 1.00 92.75 82 GLU A C 1
ATOM 683 O O . GLU A 1 82 ? 2.616 9.695 2.273 1.00 92.75 82 GLU A O 1
ATOM 688 N N . THR A 1 83 ? 2.930 8.043 3.751 1.00 91.25 83 THR A N 1
ATOM 689 C CA . THR A 1 83 ? 3.372 8.892 4.866 1.00 91.25 83 THR A CA 1
ATOM 690 C C . THR A 1 83 ? 4.795 8.566 5.319 1.00 91.25 83 THR A C 1
ATOM 692 O O . THR A 1 83 ? 5.313 7.480 5.074 1.00 91.25 83 THR A O 1
ATOM 695 N N . ASP A 1 84 ? 5.402 9.494 6.062 1.00 89.19 84 ASP A N 1
ATOM 696 C CA . ASP A 1 84 ? 6.683 9.292 6.757 1.00 89.19 84 ASP A CA 1
ATOM 697 C C . ASP A 1 84 ? 6.507 8.819 8.216 1.00 89.19 84 ASP A C 1
ATOM 699 O O . ASP A 1 84 ? 7.449 8.857 9.012 1.00 89.19 84 ASP A O 1
ATOM 703 N N . ALA A 1 85 ? 5.289 8.432 8.608 1.00 89.19 85 ALA A N 1
ATOM 704 C CA . ALA A 1 85 ? 4.979 8.070 9.985 1.00 89.19 85 ALA A CA 1
ATOM 705 C C . ALA A 1 85 ? 5.545 6.692 10.357 1.00 89.19 85 ALA A C 1
ATOM 707 O O . ALA A 1 85 ? 5.613 5.777 9.531 1.00 89.19 85 ALA A O 1
ATOM 708 N N . ASP A 1 86 ? 5.895 6.512 11.634 1.00 96.31 86 ASP A N 1
ATOM 709 C CA . ASP A 1 86 ? 6.184 5.178 12.156 1.00 96.31 86 ASP A CA 1
ATOM 710 C C . ASP A 1 86 ? 4.938 4.289 12.041 1.00 96.31 86 ASP A C 1
ATOM 712 O O . ASP A 1 86 ? 3.815 4.727 12.297 1.00 96.31 86 ASP A O 1
ATOM 716 N N . SER A 1 87 ? 5.132 3.033 11.639 1.00 94.50 87 SER A N 1
ATOM 717 C CA . SER A 1 87 ? 4.021 2.127 11.354 1.00 94.50 87 SER A CA 1
ATOM 718 C C . SER A 1 87 ? 3.179 1.809 12.592 1.00 94.50 87 SER A C 1
ATOM 720 O O . SER A 1 87 ? 1.964 1.673 12.474 1.00 94.50 87 SER A O 1
ATOM 722 N N . ASP A 1 88 ? 3.789 1.697 13.778 1.00 94.94 88 ASP A N 1
ATOM 723 C CA . ASP A 1 88 ? 3.042 1.414 15.005 1.00 94.94 88 ASP A CA 1
ATOM 724 C C . ASP A 1 88 ? 2.249 2.647 15.454 1.00 94.94 88 ASP A C 1
ATOM 726 O O . ASP A 1 88 ? 1.060 2.526 15.750 1.00 94.94 88 ASP A O 1
ATOM 730 N N . GLU A 1 89 ? 2.869 3.832 15.435 1.00 94.06 89 GLU A N 1
ATOM 731 C CA . GLU A 1 89 ? 2.194 5.092 15.782 1.00 94.06 89 GLU A CA 1
ATOM 732 C C . GLU A 1 89 ? 1.031 5.396 14.832 1.00 94.06 89 GLU A C 1
ATOM 734 O O . GLU A 1 89 ? -0.044 5.815 15.269 1.00 94.06 89 GLU A O 1
ATOM 739 N N . TRP A 1 90 ? 1.225 5.145 13.536 1.00 95.88 90 TRP A N 1
ATOM 740 C CA . TRP A 1 90 ? 0.196 5.342 12.524 1.00 95.88 90 TRP A CA 1
ATOM 741 C C . TRP A 1 90 ? -0.988 4.388 12.726 1.00 95.88 90 TRP A C 1
ATOM 743 O O . TRP A 1 90 ? -2.136 4.826 12.681 1.00 95.88 90 TRP A O 1
ATOM 753 N N . VAL A 1 91 ? -0.740 3.102 13.011 1.00 95.00 91 VAL A N 1
ATOM 754 C CA . VAL A 1 91 ? -1.819 2.128 13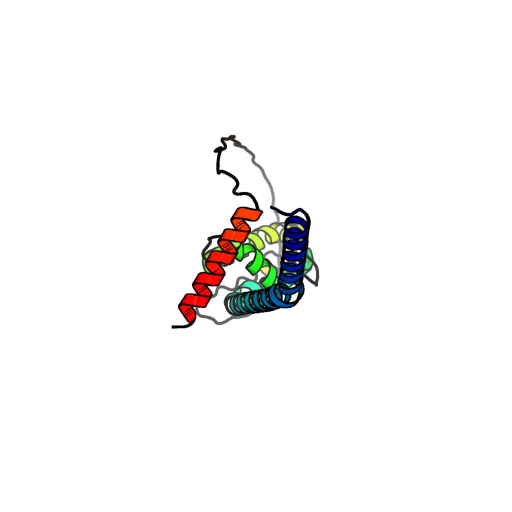.267 1.00 95.00 91 VAL A CA 1
ATOM 755 C C . VAL A 1 91 ? -2.582 2.469 14.544 1.00 95.00 91 VAL A C 1
ATOM 757 O O . VAL A 1 91 ? -3.809 2.389 14.564 1.00 95.00 91 VAL A O 1
ATOM 760 N N . ASP A 1 92 ? -1.886 2.890 15.597 1.00 94.38 92 ASP A N 1
ATOM 761 C CA . ASP A 1 92 ? -2.540 3.297 16.840 1.00 94.38 92 ASP A CA 1
ATOM 762 C C . ASP A 1 92 ? -3.395 4.567 16.631 1.00 94.38 92 ASP A C 1
ATOM 764 O O . ASP A 1 92 ? -4.466 4.700 17.227 1.00 94.38 92 ASP A O 1
ATOM 768 N N . ALA A 1 93 ? -2.968 5.490 15.760 1.00 92.38 93 ALA A N 1
ATOM 769 C CA . ALA A 1 93 ? -3.770 6.647 15.358 1.00 92.38 93 ALA A CA 1
ATOM 770 C C . ALA A 1 93 ? -4.980 6.257 14.491 1.00 92.38 93 ALA A C 1
ATOM 772 O O . ALA A 1 93 ? -6.076 6.776 14.709 1.00 92.38 93 ALA A O 1
ATOM 773 N N . LEU A 1 94 ? -4.812 5.314 13.557 1.00 92.75 94 LEU A N 1
ATOM 774 C CA . LEU A 1 94 ? -5.906 4.766 12.752 1.00 92.75 94 LEU A CA 1
ATOM 775 C C . LEU A 1 94 ? -6.989 4.153 13.647 1.00 92.75 94 LEU A C 1
ATOM 777 O O . LEU A 1 94 ? -8.167 4.443 13.460 1.00 92.75 94 LEU A O 1
ATOM 781 N N . ILE A 1 95 ? -6.601 3.335 14.629 1.00 93.38 95 ILE A N 1
ATOM 782 C CA . ILE A 1 95 ? -7.540 2.694 15.559 1.00 93.38 95 ILE A CA 1
ATOM 783 C C . ILE A 1 95 ? -8.362 3.739 16.312 1.00 93.38 95 ILE A C 1
ATOM 785 O O . ILE A 1 95 ? -9.589 3.660 16.307 1.00 93.38 95 ILE A O 1
ATOM 789 N N . LYS A 1 96 ? -7.706 4.761 16.874 1.00 91.19 96 LYS A N 1
ATOM 790 C CA . LYS A 1 96 ? -8.400 5.864 17.554 1.00 91.19 96 LYS A CA 1
ATOM 791 C C . LYS A 1 96 ? -9.384 6.567 16.628 1.00 91.19 96 LYS A C 1
ATOM 793 O O . LYS A 1 96 ? -10.524 6.793 17.010 1.00 91.19 96 LYS A O 1
ATOM 798 N N . SER A 1 97 ? -8.973 6.858 15.394 1.00 88.25 97 SER A N 1
ATOM 799 C CA . SER A 1 97 ? -9.851 7.492 14.409 1.00 88.25 97 SER A CA 1
ATOM 800 C C . SER A 1 97 ? -11.060 6.619 14.059 1.00 88.25 97 SER A C 1
ATOM 802 O O . SER A 1 97 ? -12.165 7.144 13.911 1.00 88.25 97 SER A O 1
ATOM 804 N N . ILE A 1 98 ? -10.881 5.299 13.954 1.00 88.56 98 ILE A N 1
ATOM 805 C CA . ILE A 1 98 ? -11.985 4.363 13.725 1.00 88.56 98 ILE A CA 1
ATOM 806 C C . ILE A 1 98 ? -12.949 4.400 14.915 1.00 88.56 98 ILE A C 1
ATOM 808 O O . ILE A 1 98 ? -14.145 4.586 14.710 1.00 88.56 98 ILE A O 1
ATOM 812 N N . GLU A 1 99 ? -12.450 4.274 16.142 1.00 86.56 99 GLU A N 1
ATOM 813 C CA . GLU A 1 99 ? -13.270 4.300 17.361 1.00 86.56 99 GLU A CA 1
ATOM 814 C C . GLU A 1 99 ? -14.053 5.613 17.491 1.00 86.56 99 GLU A C 1
ATOM 816 O O . GLU A 1 99 ? -15.278 5.590 17.628 1.00 86.56 99 GLU A O 1
ATOM 821 N N . GLU A 1 100 ? -13.384 6.753 17.309 1.00 84.56 100 GLU A N 1
ATOM 822 C CA . GLU A 1 100 ? -14.003 8.083 17.324 1.00 84.56 100 GLU A CA 1
ATOM 823 C C . GLU A 1 100 ? -15.066 8.257 16.228 1.00 84.56 100 GLU A C 1
ATOM 825 O O . GLU A 1 100 ? -16.062 8.948 16.434 1.00 84.56 100 GLU A O 1
ATOM 830 N N . SER A 1 101 ? -14.889 7.631 15.060 1.00 80.44 101 SER A N 1
ATOM 831 C CA . SER A 1 101 ? -15.877 7.685 13.973 1.00 80.44 101 SER A CA 1
ATOM 832 C C . SER A 1 101 ? -17.087 6.774 14.212 1.00 80.44 101 SER A C 1
ATOM 834 O O . SER A 1 101 ? -18.201 7.080 13.773 1.00 80.44 101 SER A O 1
ATOM 836 N N . LEU A 1 102 ? -16.891 5.665 14.931 1.00 74.62 102 LEU A N 1
ATOM 837 C CA . LEU A 1 102 ? -17.928 4.676 15.211 1.00 74.62 102 LEU A CA 1
ATOM 838 C C . LEU A 1 102 ? -18.776 5.050 16.433 1.00 74.62 102 LEU A C 1
ATOM 840 O O . LEU A 1 102 ? -19.964 4.730 16.453 1.00 74.62 102 LEU A O 1
ATOM 844 N N . GLU A 1 103 ? -18.227 5.763 17.417 1.00 71.38 103 GLU A N 1
ATOM 845 C CA . GLU A 1 103 ? -18.959 6.202 18.615 1.00 71.38 103 GLU A CA 1
ATOM 846 C C . GLU A 1 103 ? -20.220 7.049 18.320 1.00 71.38 103 GLU A C 1
ATOM 848 O O . GLU A 1 103 ? -21.291 6.755 18.870 1.00 71.38 103 GLU A O 1
ATOM 853 N N . PRO A 1 104 ? -20.184 8.065 17.434 1.00 69.19 104 PRO A N 1
ATOM 854 C CA . PRO A 1 104 ? -21.370 8.832 17.065 1.00 69.19 104 PRO A CA 1
ATOM 855 C C . PRO A 1 104 ? -22.425 7.976 16.359 1.00 69.19 104 PRO A C 1
ATOM 857 O O . PRO A 1 104 ? -23.622 8.170 16.581 1.00 69.19 104 PRO A O 1
ATOM 860 N N . LEU A 1 105 ? -21.994 7.018 15.530 1.00 64.38 105 LEU A N 1
ATOM 861 C CA . LEU A 1 105 ? -22.882 6.089 14.829 1.00 64.38 105 LEU A CA 1
ATOM 862 C C . LEU A 1 105 ? -23.548 5.123 15.814 1.00 64.38 105 LEU A C 1
ATOM 864 O O . LEU A 1 105 ? -24.768 4.972 15.776 1.00 64.38 105 LEU A O 1
ATOM 868 N N . ALA A 1 106 ? -22.786 4.553 16.750 1.00 63.53 106 ALA A N 1
ATOM 869 C CA . ALA A 1 106 ? -23.296 3.730 17.848 1.00 63.53 106 ALA A CA 1
ATOM 870 C C . ALA A 1 106 ? -24.452 4.430 18.571 1.00 63.53 106 ALA A C 1
ATOM 872 O O . ALA A 1 106 ? -25.570 3.915 18.674 1.00 63.53 106 ALA A O 1
ATOM 873 N N . LYS A 1 107 ? -24.191 5.676 18.983 1.00 66.19 107 LYS A N 1
ATOM 874 C CA . LYS A 1 107 ? -25.134 6.523 19.708 1.00 66.19 107 LYS A CA 1
ATOM 875 C C . LYS A 1 107 ? -26.361 6.874 18.869 1.00 66.19 107 LYS A C 1
ATOM 877 O O . LYS A 1 107 ? -27.474 6.868 19.390 1.00 66.19 107 LYS A O 1
ATOM 882 N N . ALA A 1 108 ? -26.182 7.147 17.577 1.00 62.50 108 ALA A N 1
ATOM 883 C CA . ALA A 1 108 ? -27.278 7.459 16.661 1.00 62.50 108 ALA A CA 1
ATOM 884 C C . ALA A 1 108 ? -28.212 6.261 16.413 1.00 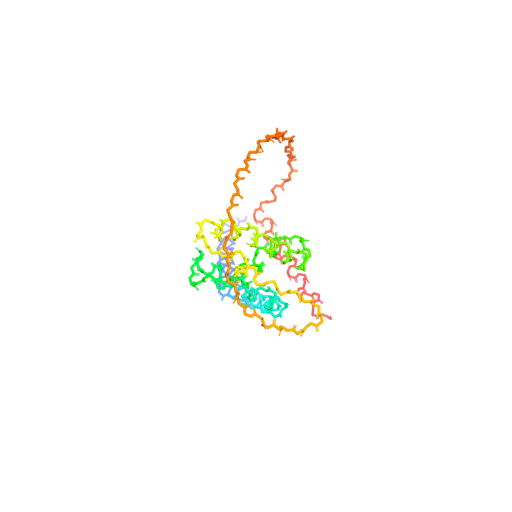62.50 108 ALA A C 1
ATOM 886 O O . ALA A 1 108 ? -29.417 6.451 16.245 1.00 62.50 108 ALA A O 1
ATOM 887 N N . PHE A 1 109 ? -27.678 5.036 16.422 1.00 61.66 109 PHE A N 1
ATOM 888 C CA . PHE A 1 109 ? -28.451 3.807 16.223 1.00 61.66 109 PHE A CA 1
ATOM 889 C C . PHE A 1 109 ? -28.937 3.156 17.525 1.00 61.66 109 PHE A C 1
ATOM 891 O O . PHE A 1 109 ? -29.629 2.140 17.471 1.00 61.66 109 PHE A O 1
ATOM 898 N N . GLY A 1 110 ? -28.630 3.746 18.686 1.00 51.75 110 GLY A N 1
ATOM 899 C CA . GLY A 1 110 ? -29.008 3.193 19.988 1.00 51.75 110 GLY A CA 1
ATOM 900 C C . GLY A 1 110 ? -28.327 1.856 20.292 1.00 51.75 110 GLY A C 1
ATOM 901 O O . GLY A 1 110 ? -28.854 1.072 21.079 1.00 51.75 110 GLY A O 1
ATOM 902 N N . VAL A 1 111 ? -27.187 1.590 19.650 1.00 59.25 111 VAL A N 1
ATOM 903 C CA . VAL A 1 111 ? -26.328 0.444 19.949 1.00 59.25 111 VAL A CA 1
ATOM 904 C C . VAL A 1 111 ? -25.404 0.870 21.092 1.00 59.25 111 VAL A C 1
ATOM 906 O O . VAL A 1 111 ? -24.793 1.939 20.988 1.00 59.25 111 VAL A O 1
ATOM 909 N N . PRO A 1 112 ? -25.298 0.096 22.187 1.00 52.59 112 PRO A N 1
ATOM 910 C CA . PRO A 1 112 ? -24.364 0.405 23.260 1.00 52.59 112 PRO A CA 1
ATOM 911 C C . PRO A 1 112 ? -22.957 0.567 22.681 1.00 52.59 112 PRO A C 1
ATOM 913 O O . PRO A 1 112 ? -22.461 -0.321 21.987 1.00 52.59 112 PRO A O 1
ATOM 916 N N . THR A 1 113 ? -22.295 1.688 22.967 1.00 53.03 113 THR A N 1
ATOM 917 C CA . THR A 1 113 ? -20.895 1.900 22.572 1.00 53.03 113 THR A CA 1
ATOM 918 C C . THR A 1 113 ? -19.989 0.808 23.133 1.00 53.03 113 THR A C 1
ATOM 920 O O . THR A 1 113 ? -18.991 0.505 22.508 1.00 53.03 113 THR A O 1
ATOM 923 N N . GLU A 1 114 ? -20.366 0.142 24.228 1.00 53.03 114 GLU A N 1
ATOM 924 C CA . GLU A 1 114 ? -19.675 -1.027 24.796 1.00 53.03 114 GLU A CA 1
ATOM 925 C C . GLU A 1 114 ? -19.729 -2.283 23.898 1.00 53.03 114 GLU A C 1
ATOM 927 O O . GLU A 1 114 ? -18.791 -3.074 23.904 1.00 53.03 114 GLU A O 1
ATOM 932 N N . GLU A 1 115 ? -20.766 -2.457 23.065 1.00 48.38 115 GLU A N 1
ATOM 933 C CA . GLU A 1 115 ? -20.818 -3.537 22.057 1.00 48.38 115 GLU A CA 1
ATOM 934 C C . GLU A 1 115 ? -19.989 -3.197 20.802 1.00 48.38 115 GLU A C 1
ATOM 936 O O . GLU A 1 115 ? -19.561 -4.089 20.066 1.00 48.38 115 GLU A O 1
ATOM 941 N N . LEU A 1 116 ? -19.726 -1.908 20.561 1.00 45.19 116 LEU A N 1
ATOM 942 C CA . LEU A 1 116 ? -18.887 -1.412 19.461 1.00 45.19 116 LEU A CA 1
ATOM 943 C C . LEU A 1 116 ? -17.428 -1.185 19.875 1.00 45.19 116 LEU A C 1
ATOM 945 O O . LEU A 1 116 ? -16.539 -1.333 19.044 1.00 45.19 116 LEU A O 1
ATOM 949 N N . ASN A 1 117 ? -17.170 -0.938 21.150 1.00 44.56 117 ASN A N 1
ATOM 950 C CA . ASN A 1 117 ? -15.865 -0.805 21.780 1.00 44.56 117 ASN A CA 1
ATOM 951 C C . ASN A 1 117 ? -15.668 -1.995 22.714 1.00 44.56 117 ASN A C 1
ATOM 953 O O . ASN A 1 117 ? -15.454 -1.793 23.906 1.00 44.56 117 ASN A O 1
ATOM 957 N N . ALA A 1 118 ? -15.768 -3.229 22.202 1.00 40.12 118 ALA A N 1
ATOM 958 C CA . ALA A 1 118 ? -15.244 -4.387 22.918 1.00 40.12 118 ALA A CA 1
ATOM 959 C C . ALA A 1 118 ? -13.754 -4.118 23.178 1.00 40.12 118 ALA A C 1
ATOM 961 O O . ALA A 1 118 ? -12.893 -4.353 22.329 1.00 40.12 118 ALA A O 1
ATOM 962 N N . THR A 1 119 ? -13.494 -3.506 24.326 1.00 37.59 119 THR A N 1
ATOM 963 C CA . THR A 1 119 ? -12.212 -3.044 24.810 1.00 37.59 119 THR A CA 1
ATOM 964 C C . THR A 1 119 ? -11.391 -4.284 25.060 1.00 37.59 119 THR A C 1
ATOM 966 O O . THR A 1 119 ? -11.545 -4.982 26.060 1.00 37.59 119 THR A O 1
ATOM 969 N N . VAL A 1 120 ? -10.510 -4.588 24.115 1.00 38.03 120 VAL A N 1
ATOM 970 C CA . VAL A 1 120 ? -9.420 -5.512 24.376 1.00 38.03 120 VAL A CA 1
ATOM 971 C C . VAL A 1 120 ? -8.396 -4.726 25.194 1.00 38.03 120 VAL A C 1
ATOM 973 O O . VAL A 1 120 ? -7.487 -4.108 24.645 1.00 38.03 120 VAL A O 1
ATOM 976 N N . GLU A 1 121 ? -8.544 -4.717 26.520 1.00 33.84 121 GLU A N 1
ATOM 977 C CA . GLU A 1 121 ? -7.415 -4.397 27.393 1.00 33.84 121 GLU A CA 1
ATOM 978 C C . GLU A 1 121 ? -6.369 -5.507 27.221 1.00 33.84 121 GLU A C 1
ATOM 980 O O . GLU A 1 121 ? -6.458 -6.584 27.809 1.00 33.84 121 GLU A O 1
ATOM 985 N N . ILE A 1 122 ? -5.375 -5.271 26.361 1.00 38.94 122 ILE A N 1
ATOM 986 C CA . ILE A 1 122 ? -4.218 -6.157 26.224 1.00 38.94 122 ILE A CA 1
ATOM 987 C C . ILE A 1 122 ? -3.247 -5.842 27.369 1.00 38.94 122 ILE A C 1
ATOM 989 O O . ILE A 1 122 ? -2.243 -5.159 27.181 1.00 38.94 122 ILE A O 1
ATOM 993 N N . GLU A 1 123 ? -3.505 -6.387 28.556 1.00 34.00 123 GLU A N 1
ATOM 994 C CA . GLU A 1 123 ? -2.431 -6.688 29.505 1.00 34.00 123 GLU A CA 1
ATOM 995 C C . GLU A 1 123 ? -2.047 -8.168 29.356 1.00 34.00 123 GLU A C 1
ATOM 997 O O . GLU A 1 123 ? -2.770 -9.073 29.760 1.00 34.00 123 GLU A O 1
ATOM 1002 N N . ASN A 1 124 ? -0.873 -8.429 28.772 1.00 36.66 124 ASN A N 1
ATOM 1003 C CA . ASN A 1 124 ? -0.232 -9.754 28.715 1.00 36.66 124 ASN A CA 1
ATOM 1004 C C . ASN A 1 124 ? -0.956 -10.882 27.943 1.00 36.66 124 ASN A C 1
ATOM 1006 O O . ASN A 1 124 ? -0.677 -12.055 28.188 1.00 36.66 124 ASN A O 1
ATOM 1010 N N . GLY A 1 125 ? -1.769 -10.561 26.932 1.00 36.53 125 GLY A N 1
ATOM 1011 C CA . GLY A 1 125 ? -2.062 -11.502 25.839 1.00 36.53 125 GLY A CA 1
ATOM 1012 C C . GLY A 1 125 ? -3.050 -12.639 26.136 1.00 36.53 125 GLY A C 1
ATOM 1013 O O . GLY A 1 125 ? -2.919 -13.704 25.534 1.00 36.53 125 GLY A O 1
ATOM 1014 N N . GLU A 1 126 ? -4.049 -12.435 26.996 1.00 28.02 126 GLU A N 1
ATOM 1015 C CA . GLU A 1 126 ? -5.158 -13.386 27.167 1.00 28.02 126 GLU A CA 1
ATOM 1016 C C . GLU A 1 126 ? -6.514 -12.658 27.122 1.00 28.02 126 GLU A C 1
ATOM 1018 O O . GLU A 1 126 ? -6.753 -11.731 27.890 1.00 28.02 126 GLU A O 1
ATOM 1023 N N . VAL A 1 127 ? -7.386 -13.058 26.186 1.00 32.25 127 VAL A N 1
ATOM 1024 C CA . VAL A 1 127 ? -8.737 -12.501 25.991 1.00 32.25 127 VAL A CA 1
ATOM 1025 C C . VAL A 1 127 ? -9.714 -13.249 26.896 1.00 32.25 127 VAL A C 1
ATOM 1027 O O . VAL A 1 127 ? -9.819 -14.473 26.805 1.00 32.25 127 VAL A O 1
ATOM 1030 N N . THR A 1 128 ? -10.457 -12.531 27.736 1.00 32.69 128 THR A N 1
ATOM 1031 C CA . THR A 1 128 ? -11.541 -13.106 28.544 1.00 32.69 128 THR A CA 1
ATOM 1032 C C . THR A 1 128 ? -12.876 -12.443 28.216 1.00 32.69 128 THR A C 1
ATOM 1034 O O . THR A 1 128 ? -13.053 -11.258 28.481 1.00 32.69 128 THR A O 1
ATOM 1037 N N . ASP A 1 129 ? -13.810 -13.229 27.671 1.00 38.34 129 ASP A N 1
ATOM 1038 C CA . ASP A 1 129 ? -15.220 -12.874 27.461 1.00 38.34 129 ASP A CA 1
ATOM 1039 C C . ASP A 1 129 ? -15.959 -12.677 28.794 1.00 38.34 129 ASP A C 1
ATOM 1041 O O . ASP A 1 129 ? -15.910 -13.562 29.656 1.00 38.34 129 ASP A O 1
ATOM 1045 N N . VAL A 1 130 ? -16.744 -11.599 28.934 1.00 35.50 130 VAL A N 1
ATOM 1046 C CA . VAL A 1 130 ? -17.819 -11.527 29.942 1.00 35.50 130 VAL A CA 1
ATOM 1047 C C . VAL A 1 130 ? -19.082 -10.881 29.362 1.00 35.50 130 VAL A C 1
ATOM 1049 O O . VAL A 1 130 ? -19.039 -9.864 28.682 1.00 35.50 130 VAL A O 1
ATOM 1052 N N . GLN A 1 131 ? -20.202 -11.550 29.647 1.00 31.47 131 GLN A N 1
ATOM 1053 C CA . GLN A 1 131 ? -21.574 -11.318 29.200 1.00 31.47 131 GLN A CA 1
ATOM 1054 C C . GLN A 1 131 ? -22.151 -9.939 29.544 1.00 31.47 131 GLN A C 1
ATOM 1056 O O . GLN A 1 131 ? -21.962 -9.427 30.645 1.00 31.47 131 GLN A O 1
ATOM 1061 N N . ALA A 1 132 ? -22.967 -9.450 28.608 1.00 34.91 132 ALA A N 1
ATOM 1062 C CA . ALA A 1 132 ? -23.860 -8.308 28.728 1.00 3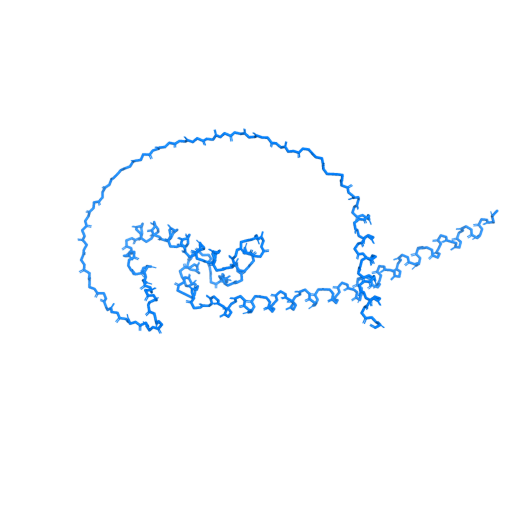4.91 132 ALA A CA 1
ATOM 1063 C C . ALA A 1 132 ? -24.901 -8.470 29.848 1.00 34.91 132 ALA A C 1
ATOM 1065 O O . ALA A 1 132 ? -25.548 -9.514 29.954 1.00 34.91 132 ALA A O 1
ATOM 1066 N N . ASP A 1 133 ? -25.135 -7.387 30.589 1.00 28.50 133 ASP A N 1
ATOM 1067 C CA . ASP A 1 133 ? -26.401 -7.142 31.275 1.00 28.50 133 ASP A CA 1
ATOM 1068 C C . ASP A 1 133 ? -26.804 -5.673 31.068 1.00 28.50 133 ASP A C 1
ATOM 1070 O O . ASP A 1 133 ? -26.032 -4.744 31.293 1.00 28.50 133 ASP A O 1
ATOM 1074 N N . THR A 1 134 ? -28.013 -5.496 30.545 1.00 31.61 134 THR A N 1
ATOM 1075 C CA . THR A 1 134 ? -28.638 -4.239 30.119 1.00 31.61 134 THR A CA 1
ATOM 1076 C C . THR A 1 134 ? -29.265 -3.491 31.298 1.00 31.61 134 THR A C 1
ATOM 1078 O O . THR A 1 134 ? -30.010 -4.109 32.048 1.00 31.61 134 THR A O 1
ATOM 1081 N N . GLU A 1 135 ? -29.115 -2.160 31.364 1.00 30.70 135 GLU A N 1
ATOM 1082 C CA . GLU A 1 135 ? -30.217 -1.217 31.662 1.00 30.70 135 GLU A CA 1
ATOM 1083 C C . GLU A 1 135 ? -29.833 0.242 31.292 1.00 30.70 135 GLU A C 1
ATOM 1085 O O . GLU A 1 135 ? -28.676 0.617 31.475 1.00 30.70 135 GLU A O 1
ATOM 1090 N N . PRO A 1 136 ? -30.752 1.073 30.743 1.00 37.66 136 PRO A N 1
ATOM 1091 C CA . PRO A 1 136 ? -30.433 2.392 30.185 1.00 37.66 136 PRO A CA 1
ATOM 1092 C C . PRO A 1 136 ? -30.748 3.550 31.151 1.00 37.66 136 PRO A C 1
ATOM 1094 O O . PRO A 1 136 ? -31.765 3.509 31.840 1.00 37.66 136 PRO A O 1
ATOM 1097 N N . GLU A 1 137 ? -29.973 4.641 31.114 1.00 31.64 137 GLU A N 1
ATOM 1098 C CA . GLU A 1 137 ? -30.461 5.960 31.553 1.00 31.64 137 GLU A CA 1
ATOM 1099 C C . GLU A 1 137 ? -29.969 7.128 30.680 1.00 31.64 137 GLU A C 1
ATOM 1101 O O . GLU A 1 137 ? -28.914 7.088 30.051 1.00 31.64 137 GLU A O 1
ATOM 1106 N N . GLU A 1 138 ? -30.846 8.132 30.624 1.00 31.25 138 GLU A N 1
ATOM 1107 C CA . GLU A 1 138 ? -30.960 9.268 29.708 1.00 31.25 138 GLU A CA 1
ATOM 1108 C C . GLU A 1 138 ? -30.018 10.461 29.979 1.00 31.25 138 GLU A C 1
ATOM 1110 O O . GLU A 1 138 ? -29.541 10.674 31.091 1.00 31.25 138 GLU A O 1
ATOM 1115 N N . GLY A 1 139 ? -29.937 11.348 28.973 1.00 27.58 139 GLY A N 1
ATOM 1116 C CA . GLY A 1 139 ? -29.630 12.784 29.110 1.00 27.58 139 GLY A CA 1
ATOM 1117 C C . GLY A 1 139 ? -28.244 13.162 28.579 1.00 27.58 139 GLY A C 1
ATOM 1118 O O . GLY A 1 139 ? -27.262 12.508 28.891 1.00 27.58 139 GLY A O 1
ATOM 1119 N N . GLY A 1 140 ? -28.024 14.180 27.748 1.00 25.78 140 GLY A N 1
ATOM 1120 C CA . GLY A 1 140 ? -28.821 15.328 27.320 1.00 25.78 140 GLY A CA 1
ATOM 1121 C C . GLY A 1 140 ? -27.871 16.539 27.256 1.00 25.78 140 GLY A C 1
ATOM 1122 O O . GLY A 1 140 ? -27.218 16.785 28.260 1.00 25.78 140 GLY A O 1
ATOM 1123 N N . GLU A 1 141 ? -27.828 17.234 26.103 1.00 31.03 141 GLU A N 1
ATOM 1124 C CA . GLU A 1 141 ? -27.361 18.636 25.874 1.00 31.03 141 GLU A CA 1
ATOM 1125 C C . GLU A 1 141 ? -25.900 19.017 26.259 1.00 31.03 141 GLU A C 1
ATOM 1127 O O . GLU A 1 141 ? -25.309 18.434 27.151 1.00 31.03 141 GLU A O 1
ATOM 1132 N N . GLU A 1 142 ? -25.181 19.990 25.684 1.00 30.17 142 GLU A N 1
ATOM 1133 C CA . GLU A 1 142 ? -25.343 20.990 24.616 1.00 30.17 142 GLU A CA 1
ATOM 1134 C C . GLU A 1 142 ? -23.939 21.622 24.342 1.00 30.17 142 GLU A C 1
ATOM 1136 O O . GLU A 1 142 ? -23.141 21.748 25.267 1.00 30.17 142 GLU A O 1
ATOM 1141 N N . VAL A 1 143 ? -23.705 22.067 23.093 1.00 31.58 143 VAL A N 1
ATOM 1142 C CA . VAL A 1 143 ? -23.086 23.357 22.662 1.00 31.58 143 VAL A CA 1
ATOM 1143 C C . VAL A 1 143 ? -21.610 23.681 22.997 1.00 31.58 143 VAL A C 1
ATOM 1145 O O . VAL A 1 143 ? -21.240 23.822 24.156 1.00 31.58 143 VAL A O 1
ATOM 1148 N N . ALA A 1 144 ? -20.799 23.983 21.965 1.00 28.59 144 ALA A N 1
ATOM 1149 C CA . ALA A 1 144 ? -20.322 25.352 21.652 1.00 28.59 144 ALA A CA 1
ATOM 1150 C C . ALA A 1 144 ? -19.202 25.388 20.584 1.00 28.59 144 ALA A C 1
ATOM 1152 O O . ALA A 1 144 ? -18.261 24.603 20.626 1.00 28.59 144 ALA A O 1
ATOM 1153 N N . GLU A 1 145 ? -19.346 26.355 19.671 1.00 30.08 145 GLU A N 1
ATOM 1154 C CA . GLU A 1 145 ? -18.432 26.887 18.638 1.00 30.08 145 GLU A CA 1
ATOM 1155 C C . GLU A 1 145 ? -17.059 27.322 19.232 1.00 30.08 145 GLU A C 1
ATOM 1157 O O . GLU A 1 145 ? -16.930 27.444 20.447 1.00 30.08 145 GLU A O 1
ATOM 1162 N N . GLU A 1 146 ? -15.962 27.561 18.500 1.00 30.28 146 GLU A N 1
ATOM 1163 C CA . GLU A 1 146 ? -15.785 28.560 17.431 1.00 30.28 146 GLU A CA 1
ATOM 1164 C C . GLU A 1 146 ? -14.370 28.461 16.791 1.00 30.28 146 GLU A C 1
ATOM 1166 O O . GLU A 1 146 ? -13.468 27.798 17.302 1.00 30.28 146 GLU A O 1
ATOM 1171 N N . GLU A 1 147 ? -14.229 29.142 15.654 1.00 30.89 147 GLU A N 1
ATOM 1172 C CA . GLU A 1 147 ? -13.178 29.154 14.627 1.00 30.89 147 GLU A CA 1
ATOM 1173 C C . GLU A 1 147 ? -11.760 29.623 15.023 1.00 30.89 147 GLU A C 1
ATOM 1175 O O . GLU A 1 147 ? -11.578 30.394 15.962 1.00 30.89 147 GLU A O 1
ATOM 1180 N N . ALA A 1 148 ? -10.776 29.296 14.168 1.00 29.23 148 ALA A N 1
ATOM 1181 C CA . ALA A 1 148 ? -9.804 30.270 13.642 1.00 29.23 148 ALA A CA 1
ATOM 1182 C C . ALA A 1 148 ? -9.047 29.706 12.417 1.00 29.23 148 ALA A C 1
ATOM 1184 O O . ALA A 1 148 ? -8.131 28.897 12.547 1.00 29.23 148 ALA A O 1
ATOM 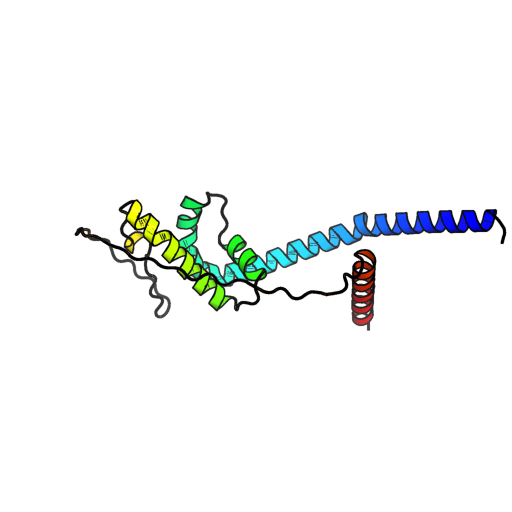1185 N N . THR A 1 149 ? -9.429 30.161 11.223 1.00 31.84 149 THR A N 1
ATOM 1186 C CA . THR A 1 149 ? -8.671 30.049 9.963 1.00 31.84 149 THR A CA 1
ATOM 1187 C C . THR A 1 149 ? -7.660 31.191 9.852 1.00 31.84 149 THR A C 1
ATOM 1189 O O . THR A 1 149 ? -8.032 32.348 10.045 1.00 31.84 149 THR A O 1
ATOM 1192 N N . GLU A 1 150 ? -6.417 30.893 9.467 1.00 32.09 150 GLU A N 1
ATOM 1193 C CA . GLU A 1 150 ? -5.436 31.890 9.015 1.00 32.09 150 GLU A CA 1
ATOM 1194 C C . GLU A 1 150 ? -4.678 31.344 7.785 1.00 32.09 150 GLU A C 1
ATOM 1196 O O . GLU A 1 150 ? -4.201 30.209 7.786 1.00 32.09 150 GLU A O 1
ATOM 1201 N N . GLU A 1 151 ? -4.666 32.140 6.712 1.00 34.75 151 GLU A N 1
ATOM 1202 C CA . GLU A 1 151 ? -4.106 31.874 5.377 1.00 34.75 151 GLU A CA 1
ATOM 1203 C C . GLU A 1 151 ? -2.589 32.158 5.279 1.00 34.75 151 GLU A C 1
ATOM 1205 O O . GLU A 1 151 ? -2.127 33.186 5.767 1.00 34.75 151 GLU A O 1
ATOM 1210 N N . GLU A 1 152 ? -1.907 31.305 4.490 1.00 37.75 152 GLU A N 1
ATOM 1211 C CA . GLU A 1 152 ? -0.759 31.554 3.577 1.00 37.75 152 GLU A CA 1
ATOM 1212 C C . GLU A 1 152 ? 0.633 31.974 4.134 1.00 37.75 152 GLU A C 1
ATOM 1214 O O . GLU A 1 152 ? 0.711 32.593 5.193 1.00 37.75 152 GLU A O 1
ATOM 1219 N N . PRO A 1 153 ? 1.776 31.660 3.449 1.00 38.66 153 PRO A N 1
ATOM 1220 C CA . PRO A 1 153 ? 1.948 31.620 1.983 1.00 38.66 153 PRO A CA 1
ATOM 1221 C C . PRO A 1 153 ? 2.790 30.476 1.365 1.00 38.66 153 PRO A C 1
ATOM 1223 O O . PRO A 1 153 ? 3.521 29.743 2.030 1.00 38.66 153 PRO A O 1
ATOM 1226 N N . ALA A 1 154 ? 2.694 30.386 0.035 1.00 39.88 154 ALA A N 1
ATOM 1227 C CA . ALA A 1 154 ? 3.451 29.514 -0.864 1.00 39.88 154 ALA A CA 1
ATOM 1228 C C . ALA A 1 154 ? 4.961 29.837 -0.941 1.00 39.88 154 ALA A C 1
ATOM 1230 O O . ALA A 1 154 ? 5.345 31.007 -0.857 1.00 39.88 154 ALA A O 1
ATOM 1231 N N . PRO A 1 155 ? 5.814 28.839 -1.239 1.00 34.75 155 PRO A N 1
ATOM 1232 C CA . PRO A 1 155 ? 7.104 29.068 -1.875 1.00 34.75 155 PRO A CA 1
ATOM 1233 C C . PRO A 1 155 ? 7.084 28.687 -3.366 1.00 34.75 155 PRO A C 1
ATOM 1235 O O . PRO A 1 155 ? 6.744 27.572 -3.753 1.00 34.75 155 PRO A O 1
ATOM 1238 N N . GLU A 1 156 ? 7.478 29.654 -4.193 1.00 37.53 156 GLU A N 1
ATOM 1239 C CA . GLU A 1 156 ? 7.855 29.493 -5.596 1.00 37.53 156 GLU A CA 1
ATOM 1240 C C . GLU A 1 156 ? 9.158 28.686 -5.743 1.00 37.53 156 GLU A C 1
ATOM 1242 O O . GLU A 1 156 ? 10.126 28.927 -5.020 1.00 37.53 156 GLU A O 1
ATOM 1247 N N . GLY A 1 157 ? 9.218 27.861 -6.793 1.00 37.53 157 GLY A N 1
ATOM 1248 C CA . GLY A 1 157 ? 10.423 27.717 -7.614 1.00 37.53 157 GLY A CA 1
ATOM 1249 C C . GLY A 1 157 ? 11.290 26.483 -7.374 1.00 37.53 157 GLY A C 1
ATOM 1250 O O . GLY A 1 157 ? 12.396 26.608 -6.856 1.00 37.53 157 GLY A O 1
ATOM 1251 N N . GLU A 1 158 ? 10.864 25.331 -7.891 1.00 38.31 158 GLU A N 1
ATOM 1252 C CA . GLU A 1 158 ? 11.788 24.279 -8.325 1.00 38.31 158 GLU A CA 1
ATOM 1253 C C . GLU A 1 158 ? 11.704 24.177 -9.852 1.00 38.31 158 GLU A C 1
ATOM 1255 O O . GLU A 1 158 ? 10.618 24.121 -10.427 1.00 38.31 158 GLU A O 1
ATOM 1260 N N . GLU A 1 159 ? 12.855 24.265 -10.522 1.00 44.47 159 GLU A N 1
ATOM 1261 C CA . GLU A 1 159 ? 12.965 24.090 -11.969 1.00 44.47 159 GLU A CA 1
ATOM 1262 C C . GLU A 1 159 ? 12.470 22.684 -12.337 1.00 44.47 159 GLU A C 1
ATOM 1264 O O . GLU A 1 159 ? 13.115 21.689 -12.004 1.00 44.47 159 GLU A O 1
ATOM 1269 N N . GLU A 1 160 ? 11.327 22.598 -13.022 1.00 43.62 160 GLU A N 1
ATOM 1270 C CA . GLU A 1 160 ? 10.868 21.356 -13.639 1.00 43.62 160 GLU A CA 1
ATOM 1271 C C . GLU A 1 160 ? 11.902 20.925 -14.687 1.00 43.62 160 GLU A C 1
ATOM 1273 O O . GLU A 1 160 ? 11.981 21.480 -15.787 1.00 43.62 160 GLU A O 1
ATOM 1278 N N . LEU A 1 161 ? 12.718 19.929 -14.339 1.00 48.47 161 LEU A N 1
ATOM 1279 C CA . LEU A 1 161 ? 13.398 19.110 -15.335 1.00 48.47 161 LEU A CA 1
ATOM 1280 C C . LEU A 1 161 ? 12.323 18.542 -16.258 1.00 48.47 161 LEU A C 1
ATOM 1282 O O . LEU A 1 161 ? 11.312 18.016 -15.790 1.00 48.47 161 LEU A O 1
ATOM 1286 N N . SER A 1 162 ? 12.534 18.657 -17.568 1.00 60.44 162 SER A N 1
ATOM 1287 C CA . SER A 1 162 ? 11.596 18.076 -18.524 1.00 60.44 162 SER A CA 1
ATOM 1288 C C . SER A 1 162 ? 11.457 16.571 -18.266 1.00 60.44 162 SER A C 1
ATOM 1290 O O . SER A 1 162 ? 12.420 15.909 -17.876 1.00 60.44 162 SER A O 1
ATOM 1292 N N . GLU A 1 163 ? 10.264 16.019 -18.494 1.00 56.06 163 GLU A N 1
ATOM 1293 C CA . GLU A 1 163 ? 9.961 14.590 -18.298 1.00 56.06 163 GLU A CA 1
ATOM 1294 C C . GLU A 1 163 ? 10.987 13.677 -19.010 1.00 56.06 163 GLU A C 1
ATOM 1296 O O . GLU A 1 163 ? 11.342 12.605 -18.524 1.00 56.06 163 GLU A O 1
ATOM 1301 N N . GLU A 1 164 ? 11.561 14.166 -20.114 1.00 53.78 164 GLU A N 1
ATOM 1302 C CA . GLU A 1 164 ? 12.617 13.508 -20.885 1.00 53.78 164 GLU A CA 1
ATOM 1303 C C . GLU A 1 164 ? 13.993 13.513 -20.184 1.00 53.78 164 GLU A C 1
ATOM 1305 O O . GLU A 1 164 ? 14.722 12.521 -20.239 1.00 53.78 164 GLU A O 1
ATOM 1310 N N . GLU A 1 165 ? 14.350 14.581 -19.465 1.00 60.31 165 GLU A N 1
ATOM 1311 C CA . GLU A 1 165 ? 15.597 14.656 -18.688 1.00 60.31 165 GLU A CA 1
ATOM 1312 C C . GLU A 1 165 ? 15.526 13.844 -17.389 1.00 60.31 165 GLU A C 1
ATOM 1314 O O . GLU A 1 165 ? 16.523 13.230 -16.996 1.00 60.31 165 GLU A O 1
ATOM 1319 N N . ALA A 1 166 ? 14.353 13.785 -16.750 1.00 66.94 166 ALA A N 1
ATOM 1320 C CA . ALA A 1 166 ? 14.118 12.920 -15.593 1.00 66.94 166 ALA A CA 1
ATOM 1321 C C . ALA A 1 166 ? 14.245 11.436 -15.979 1.00 66.94 166 ALA A C 1
ATOM 1323 O O . ALA A 1 166 ? 14.987 10.685 -15.343 1.00 66.94 166 ALA A O 1
ATOM 1324 N N . PHE A 1 167 ? 13.624 11.040 -17.094 1.00 59.56 167 PHE A N 1
ATOM 1325 C CA . PHE A 1 167 ? 13.692 9.674 -17.612 1.00 59.56 167 PHE A CA 1
ATOM 1326 C C . PHE A 1 167 ? 15.120 9.249 -17.993 1.00 59.56 167 PHE A C 1
ATOM 1328 O O . PHE A 1 167 ? 15.554 8.134 -17.690 1.00 59.56 167 PHE A O 1
ATOM 1335 N N . GLN A 1 168 ? 15.893 10.145 -18.617 1.00 66.62 168 GLN A N 1
ATOM 1336 C CA . GLN A 1 168 ? 17.280 9.852 -18.984 1.00 66.62 168 GLN A CA 1
ATOM 1337 C C . GLN A 1 168 ? 18.179 9.678 -17.749 1.00 66.62 168 GLN A C 1
ATOM 1339 O O . GLN A 1 168 ? 19.060 8.813 -17.748 1.00 66.62 168 GLN A O 1
ATOM 1344 N N . ARG A 1 169 ? 17.937 10.452 -16.682 1.00 74.50 169 ARG A N 1
ATOM 1345 C CA . ARG A 1 169 ? 18.661 10.326 -15.410 1.00 74.50 169 ARG A CA 1
ATOM 1346 C C . ARG A 1 169 ? 18.388 8.981 -14.737 1.00 74.50 169 ARG A C 1
ATOM 1348 O O . ARG A 1 169 ? 19.334 8.319 -14.308 1.00 74.50 169 ARG A O 1
ATOM 1355 N N . ASP A 1 170 ? 17.129 8.559 -14.702 1.00 76.19 170 ASP A N 1
ATOM 1356 C CA . ASP A 1 170 ? 16.725 7.302 -14.069 1.00 76.19 170 ASP A CA 1
ATOM 1357 C C . ASP A 1 170 ? 17.282 6.082 -14.824 1.00 76.19 170 ASP A C 1
ATOM 1359 O O . ASP A 1 170 ? 17.748 5.116 -14.208 1.00 76.19 170 ASP A O 1
ATOM 1363 N N . LEU A 1 171 ? 17.346 6.149 -16.161 1.00 69.12 171 LEU A N 1
ATOM 1364 C CA . LEU A 1 171 ? 17.998 5.129 -16.990 1.00 69.12 171 LEU A CA 1
ATOM 1365 C C . LEU A 1 171 ? 19.506 5.031 -16.731 1.00 69.12 171 LEU A C 1
ATOM 1367 O O . LEU A 1 171 ? 20.041 3.924 -16.599 1.00 69.12 171 LEU A O 1
ATOM 1371 N N . ASP A 1 172 ? 20.198 6.168 -16.642 1.00 77.25 172 ASP A N 1
ATOM 1372 C CA . ASP A 1 172 ? 21.638 6.198 -16.382 1.00 77.25 172 ASP A CA 1
ATOM 1373 C C . ASP A 1 172 ? 21.964 5.682 -14.969 1.00 77.25 172 ASP A C 1
ATOM 1375 O O . ASP A 1 172 ? 22.942 4.948 -14.772 1.00 77.25 172 ASP A O 1
ATOM 1379 N N . GLU A 1 173 ? 21.120 5.989 -13.982 1.00 80.94 173 GLU A N 1
ATOM 1380 C CA . GLU A 1 173 ? 21.263 5.504 -12.610 1.00 80.94 173 GLU A CA 1
ATOM 1381 C C . GLU A 1 173 ? 21.008 3.990 -12.509 1.00 80.94 173 GLU A C 1
ATOM 1383 O O . GLU A 1 173 ? 21.814 3.252 -11.924 1.00 80.94 173 GLU A O 1
ATOM 1388 N N . ALA A 1 174 ? 19.957 3.485 -13.162 1.00 73.25 174 ALA A N 1
ATOM 1389 C CA . ALA A 1 174 ? 19.662 2.056 -13.232 1.00 73.25 174 ALA A CA 1
ATOM 1390 C C . ALA A 1 174 ? 20.774 1.265 -13.949 1.00 73.25 174 ALA A C 1
ATOM 1392 O O . ALA A 1 174 ? 21.183 0.190 -13.485 1.00 73.25 174 ALA A O 1
ATOM 1393 N N . TYR A 1 175 ? 21.318 1.805 -15.045 1.00 71.25 175 TYR A N 1
ATOM 1394 C CA . TYR A 1 175 ? 22.425 1.194 -15.780 1.00 71.25 175 TYR A CA 1
ATOM 1395 C C . TYR A 1 175 ? 23.702 1.111 -14.933 1.00 71.25 175 TYR A C 1
ATOM 1397 O O . TYR A 1 175 ? 24.347 0.056 -14.875 1.00 71.25 175 TYR A O 1
ATOM 1405 N N . ASN A 1 176 ? 24.048 2.183 -14.216 1.00 76.62 176 ASN A N 1
ATOM 1406 C CA . ASN A 1 176 ? 25.214 2.196 -13.333 1.00 76.62 176 ASN A CA 1
ATOM 1407 C C . ASN A 1 176 ? 25.051 1.221 -12.157 1.00 76.62 176 ASN A C 1
ATOM 1409 O O . ASN A 1 176 ? 25.964 0.440 -11.880 1.00 76.62 176 ASN A O 1
ATOM 1413 N N . LYS A 1 177 ? 23.857 1.145 -11.555 1.00 77.81 177 LYS A N 1
ATOM 1414 C CA . LYS A 1 177 ? 23.541 0.196 -10.474 1.00 77.81 177 LYS A CA 1
ATOM 1415 C C . LYS A 1 177 ? 23.632 -1.267 -10.918 1.00 77.81 177 LYS A C 1
ATOM 1417 O O . LYS A 1 177 ? 24.047 -2.134 -10.145 1.00 77.81 177 LYS A O 1
ATOM 1422 N N . MET A 1 178 ? 23.284 -1.567 -12.171 1.00 68.00 178 MET A N 1
ATOM 1423 C CA . MET A 1 178 ? 23.481 -2.902 -12.748 1.00 68.00 178 MET A CA 1
ATOM 1424 C C . MET A 1 178 ? 24.948 -3.209 -13.062 1.00 68.00 178 MET A C 1
ATOM 1426 O O . MET A 1 178 ? 25.376 -4.358 -12.925 1.00 68.00 178 MET A O 1
ATOM 1430 N N . LYS A 1 179 ? 25.730 -2.205 -13.464 1.00 69.00 179 LYS A N 1
ATOM 1431 C CA . LYS A 1 179 ? 27.160 -2.357 -13.753 1.00 69.00 179 LYS A CA 1
ATOM 1432 C C . LYS A 1 179 ? 27.979 -2.611 -12.485 1.00 69.00 179 LYS A C 1
ATOM 1434 O O . LYS A 1 179 ? 28.892 -3.434 -12.518 1.00 69.00 179 LYS A O 1
ATOM 1439 N N . GLU A 1 180 ? 27.626 -1.970 -11.374 1.00 64.50 180 GLU A N 1
ATOM 1440 C CA . GLU A 1 180 ? 28.293 -2.154 -10.078 1.00 64.50 180 GLU A CA 1
ATOM 1441 C C . GLU A 1 180 ? 28.001 -3.517 -9.433 1.00 64.50 180 GLU A C 1
ATOM 1443 O O . GLU A 1 180 ? 28.861 -4.066 -8.756 1.00 64.50 180 GLU A O 1
ATOM 1448 N N . LYS A 1 181 ? 26.846 -4.137 -9.712 1.00 56.16 181 LYS A N 1
ATOM 1449 C CA . LYS A 1 181 ? 26.517 -5.494 -9.226 1.00 56.16 181 LYS A CA 1
ATOM 1450 C C . LYS A 1 181 ? 27.228 -6.638 -9.969 1.00 56.16 181 LYS A C 1
ATOM 1452 O O . LYS A 1 181 ? 27.003 -7.800 -9.632 1.00 56.16 181 LYS A O 1
ATOM 1457 N N . ARG A 1 182 ? 28.042 -6.352 -10.995 1.00 50.69 182 ARG A N 1
ATOM 1458 C CA . ARG A 1 182 ? 28.748 -7.366 -11.808 1.00 50.69 182 ARG A CA 1
ATOM 1459 C C . ARG A 1 182 ? 30.259 -7.480 -11.552 1.00 50.69 182 ARG A C 1
ATOM 1461 O O . ARG A 1 182 ? 30.920 -8.174 -12.325 1.00 50.69 182 ARG A O 1
ATOM 1468 N N . TYR A 1 183 ? 30.792 -6.879 -10.488 1.00 43.53 183 TYR A N 1
ATOM 1469 C CA . TYR A 1 183 ? 32.173 -7.104 -10.036 1.00 43.53 183 TYR A CA 1
ATOM 1470 C C . TYR A 1 183 ? 32.235 -7.604 -8.596 1.00 43.53 183 TYR A C 1
ATOM 1472 O O . TYR A 1 183 ? 31.489 -7.062 -7.754 1.00 43.53 183 TYR A O 1
#